Protein AF-A0A7W8T1N0-F1 (afdb_monomer_lite)

Sequence (114 aa):
MVNVCWPCPAYPDRYPWEKFPSYAVFRHPGSEKWFCLPVRVSRSKLGPSGEEEVEIIDVKARAERVGALRKRPGFLPAYHMNKEHWVTAVLDGSVHEDEIFEVIDDSFALTKQA

Foldseek 3Di:
DPPPPPPDPPCPCQQVDPVARQWGFDADPPVRDTAKIWHWDQCVLQDPDGRDIWIKMKGFDALVCLVVQCVQFQKGQGDVDDSSTIIMGTPPPSDDPVVVVVRSVRRCVVRVPD

Structure (mmCIF, N/CA/C/O backbone):
data_AF-A0A7W8T1N0-F1
#
_entry.id   AF-A0A7W8T1N0-F1
#
loop_
_atom_site.group_PDB
_atom_site.id
_atom_site.type_symbol
_atom_site.label_atom_id
_atom_site.label_alt_id
_atom_site.label_comp_id
_atom_site.label_asym_id
_atom_site.label_entity_id
_atom_site.label_seq_id
_atom_site.pdbx_PDB_ins_code
_atom_site.Cartn_x
_atom_site.Cartn_y
_atom_site.Cartn_z
_atom_site.occupancy
_atom_site.B_iso_or_equiv
_atom_site.auth_seq_id
_atom_site.auth_comp_id
_atom_site.auth_asym_id
_atom_site.auth_atom_id
_atom_site.pdbx_PDB_model_num
ATOM 1 N N . MET A 1 1 ? -18.348 -7.229 -1.229 1.00 32.59 1 MET A N 1
ATOM 2 C CA . MET A 1 1 ? -18.022 -6.578 -2.510 1.00 32.59 1 MET A CA 1
ATOM 3 C C . MET A 1 1 ? -18.067 -5.078 -2.261 1.00 32.59 1 MET A C 1
ATOM 5 O O . MET A 1 1 ? -19.146 -4.494 -2.289 1.00 32.59 1 MET A O 1
ATOM 9 N N . VAL A 1 2 ? -16.952 -4.471 -1.848 1.00 38.06 2 VAL A N 1
ATOM 10 C CA . VAL A 1 2 ? -16.899 -3.007 -1.796 1.00 38.06 2 VAL A CA 1
ATOM 11 C C . VAL A 1 2 ? -16.729 -2.522 -3.225 1.00 38.06 2 VAL A C 1
ATOM 13 O O . VAL A 1 2 ? -15.732 -2.773 -3.887 1.00 38.06 2 VAL A O 1
ATOM 16 N N . ASN A 1 3 ? -17.779 -1.888 -3.727 1.00 33.78 3 ASN A N 1
ATOM 17 C CA . ASN A 1 3 ? -17.757 -1.208 -5.004 1.00 33.78 3 ASN A CA 1
ATOM 18 C C . ASN A 1 3 ? -17.016 0.117 -4.773 1.00 33.78 3 ASN A C 1
ATOM 20 O O . ASN A 1 3 ? -17.628 1.133 -4.437 1.00 33.78 3 ASN A O 1
ATOM 24 N N . VAL A 1 4 ? -15.683 0.081 -4.818 1.00 47.75 4 VAL A N 1
ATOM 25 C CA . VAL A 1 4 ? -14.844 1.281 -4.753 1.00 47.75 4 VAL A CA 1
ATOM 26 C C . VAL A 1 4 ? -15.002 2.036 -6.068 1.00 47.75 4 VAL A C 1
ATOM 28 O O . VAL A 1 4 ? -14.264 1.843 -7.026 1.00 47.75 4 VAL A O 1
ATOM 31 N N . CYS A 1 5 ? -16.030 2.881 -6.127 1.00 39.81 5 CYS A N 1
ATOM 32 C CA . CYS A 1 5 ? -16.260 3.783 -7.244 1.00 39.81 5 CYS A CA 1
ATOM 33 C C . CYS A 1 5 ? -15.107 4.802 -7.300 1.00 39.81 5 CYS A C 1
ATOM 35 O O . CYS A 1 5 ? -15.069 5.786 -6.558 1.00 39.81 5 CYS A O 1
ATOM 37 N N . TRP A 1 6 ? -14.124 4.499 -8.142 1.00 44.81 6 TRP A N 1
ATOM 38 C CA . TRP A 1 6 ? -12.967 5.319 -8.471 1.00 44.81 6 TRP A CA 1
ATOM 39 C C . TRP A 1 6 ? -13.307 6.080 -9.769 1.00 44.81 6 TRP A C 1
ATOM 41 O O . TRP A 1 6 ? -13.274 5.434 -10.815 1.00 44.81 6 TRP A O 1
ATOM 51 N N . PRO A 1 7 ? -13.726 7.373 -9.770 1.00 50.66 7 PRO A N 1
ATOM 52 C CA . PRO A 1 7 ? -13.372 8.480 -8.872 1.00 50.66 7 PRO A CA 1
ATOM 53 C C . PRO A 1 7 ? -14.582 9.138 -8.159 1.00 50.66 7 PRO A C 1
ATOM 55 O O . PRO A 1 7 ? -15.558 9.534 -8.794 1.00 50.66 7 PRO A O 1
ATOM 58 N N . CYS A 1 8 ? -14.494 9.358 -6.842 1.00 42.62 8 CYS A N 1
ATOM 59 C CA . CYS A 1 8 ? -15.473 10.160 -6.097 1.00 42.62 8 CYS A CA 1
ATOM 60 C C . CYS A 1 8 ? -14.924 11.585 -5.848 1.00 42.62 8 CYS A C 1
ATOM 62 O O . CYS A 1 8 ? -13.898 11.715 -5.177 1.00 42.62 8 CYS A O 1
ATOM 64 N N . PRO A 1 9 ? -15.592 12.659 -6.320 1.00 47.12 9 PRO A N 1
ATOM 65 C CA . PRO A 1 9 ? -15.183 14.061 -6.122 1.00 47.12 9 PRO A CA 1
ATOM 66 C C . PRO A 1 9 ? -15.089 14.532 -4.656 1.00 47.12 9 PRO A C 1
ATOM 68 O O . PRO A 1 9 ? -14.666 15.653 -4.399 1.00 47.12 9 PRO A O 1
ATOM 71 N N . ALA A 1 10 ? -15.486 13.700 -3.689 1.00 48.12 10 ALA A N 1
ATOM 72 C CA . ALA A 1 10 ? -15.596 14.044 -2.271 1.00 48.12 10 ALA A CA 1
ATOM 73 C C . ALA A 1 10 ? -14.303 13.848 -1.446 1.00 48.12 10 ALA A C 1
ATOM 75 O O . ALA A 1 10 ? -14.367 13.861 -0.219 1.00 48.12 10 ALA A O 1
ATOM 76 N N . TYR A 1 11 ? -13.138 13.668 -2.080 1.00 58.53 11 TYR A N 1
ATOM 77 C CA . TYR A 1 11 ? -11.840 13.547 -1.392 1.00 58.53 11 TYR A CA 1
ATOM 78 C C . TYR A 1 11 ? -10.923 14.753 -1.685 1.00 58.53 11 TYR A C 1
ATOM 80 O O . TYR A 1 11 ? -9.933 14.603 -2.406 1.00 58.53 11 TYR A O 1
ATOM 88 N N . PRO A 1 12 ? -11.236 15.954 -1.156 1.00 52.84 12 PRO A N 1
ATOM 89 C CA . PRO A 1 12 ? -10.520 17.194 -1.475 1.00 52.84 12 PRO A CA 1
ATOM 90 C C . PRO A 1 12 ? -9.032 17.170 -1.080 1.00 52.84 12 PRO A C 1
ATOM 92 O O . PRO A 1 12 ? -8.215 17.763 -1.774 1.00 52.84 12 PRO A O 1
ATOM 95 N N . ASP A 1 13 ? -8.653 16.392 -0.061 1.00 65.00 13 ASP A N 1
ATOM 96 C CA . ASP A 1 13 ? -7.282 16.366 0.472 1.00 65.00 13 ASP A CA 1
ATOM 97 C C . ASP A 1 13 ? -6.513 15.086 0.111 1.00 65.00 13 ASP A C 1
ATOM 99 O O . ASP A 1 13 ? -5.752 14.536 0.918 1.00 65.00 13 ASP A O 1
ATOM 103 N N . ARG A 1 14 ? -6.757 14.549 -1.088 1.00 75.75 14 ARG A N 1
ATOM 104 C CA . ARG A 1 14 ? -6.117 13.312 -1.553 1.00 75.75 14 ARG A CA 1
ATOM 105 C C . ARG A 1 14 ? -4.619 13.475 -1.819 1.00 75.75 14 ARG A C 1
ATOM 107 O O . ARG A 1 14 ? -3.903 12.487 -1.718 1.00 75.75 14 ARG A O 1
ATOM 114 N N . TYR A 1 15 ? -4.152 14.686 -2.110 1.00 83.31 15 TYR A N 1
ATOM 115 C CA . TYR A 1 15 ? -2.761 14.992 -2.459 1.00 83.31 15 TYR A CA 1
ATOM 116 C C . TYR A 1 15 ? -2.153 15.953 -1.430 1.00 83.31 15 TYR A C 1
ATOM 118 O O . TYR A 1 15 ? -2.068 17.153 -1.685 1.00 83.31 15 TYR A O 1
ATOM 126 N N . PRO A 1 16 ? -1.757 15.463 -0.242 1.00 82.12 16 PRO A N 1
ATOM 127 C CA . PRO A 1 16 ? -1.315 16.339 0.842 1.00 82.12 16 PRO A CA 1
ATOM 128 C C . PRO A 1 16 ? 0.089 16.926 0.627 1.00 82.12 16 PRO A C 1
ATOM 130 O O . PRO A 1 16 ? 0.522 17.773 1.405 1.00 82.12 16 PRO A O 1
ATOM 133 N N . TRP A 1 17 ? 0.824 16.479 -0.397 1.00 84.75 17 TRP A N 1
ATOM 134 C CA . TRP A 1 17 ? 2.208 16.884 -0.634 1.00 84.75 17 TRP A CA 1
ATOM 135 C C . TRP A 1 17 ? 2.366 17.663 -1.942 1.00 84.75 17 TRP A C 1
ATOM 137 O O . TRP A 1 17 ? 2.451 17.075 -3.016 1.00 84.75 17 TRP A O 1
ATOM 147 N N . GLU A 1 18 ? 2.531 18.985 -1.848 1.00 83.56 18 GLU A N 1
ATOM 148 C CA . GLU A 1 18 ? 2.741 19.860 -3.017 1.00 83.56 18 GLU A CA 1
ATOM 149 C C . GLU A 1 18 ? 3.964 19.461 -3.859 1.00 83.56 18 GLU A C 1
ATOM 151 O O . GLU A 1 18 ? 3.934 19.500 -5.086 1.00 83.56 18 GLU A O 1
ATOM 156 N N . LYS A 1 19 ? 5.049 19.035 -3.196 1.00 85.06 19 LYS A N 1
ATOM 157 C CA . LYS A 1 19 ? 6.298 18.620 -3.858 1.00 85.06 19 LYS A CA 1
ATOM 158 C C . LYS A 1 19 ? 6.205 17.249 -4.531 1.00 85.06 19 LYS A C 1
ATOM 160 O O . LYS A 1 19 ? 7.074 16.913 -5.331 1.00 85.06 19 LYS A O 1
ATOM 165 N N . PHE A 1 20 ? 5.187 16.458 -4.194 1.00 82.12 20 PHE A N 1
ATOM 166 C CA . PHE A 1 20 ? 5.012 15.091 -4.673 1.00 82.12 20 PHE A CA 1
ATOM 167 C C . PHE A 1 20 ? 3.583 14.900 -5.197 1.00 82.12 20 PHE A C 1
ATOM 169 O O . PHE A 1 20 ? 2.785 14.196 -4.581 1.00 82.12 20 PHE A O 1
ATOM 176 N N . PRO A 1 21 ? 3.242 15.504 -6.348 1.00 82.88 21 PRO A N 1
ATOM 177 C CA . PRO A 1 21 ? 1.869 15.528 -6.858 1.00 82.88 21 PRO A CA 1
ATOM 178 C C . PRO A 1 21 ? 1.340 14.146 -7.272 1.00 82.88 21 PRO A C 1
ATOM 180 O O . PRO A 1 21 ? 0.137 13.973 -7.439 1.00 82.88 21 PRO A O 1
ATOM 183 N N . SER A 1 22 ? 2.216 13.150 -7.441 1.00 82.31 22 SER A N 1
ATOM 184 C CA . SER A 1 22 ? 1.825 11.758 -7.692 1.00 82.31 22 SER A CA 1
ATOM 185 C C . SER A 1 22 ? 1.458 10.988 -6.421 1.00 82.31 22 SER A C 1
ATOM 187 O O . SER A 1 22 ? 0.887 9.905 -6.521 1.00 82.31 22 SER A O 1
ATOM 189 N N . TYR A 1 23 ? 1.790 11.513 -5.239 1.00 88.06 23 TYR A N 1
ATOM 190 C CA . TYR A 1 23 ? 1.556 10.834 -3.974 1.00 88.06 23 TYR A CA 1
ATOM 191 C C . TYR A 1 23 ? 0.143 11.160 -3.518 1.00 88.06 23 TYR A C 1
ATOM 193 O O . TYR A 1 23 ? -0.190 12.319 -3.260 1.00 88.06 23 TYR A O 1
ATOM 201 N N . ALA A 1 24 ? -0.678 10.126 -3.397 1.00 89.31 24 ALA A N 1
ATOM 202 C CA . ALA A 1 24 ? -2.032 10.259 -2.905 1.00 89.31 24 ALA A CA 1
ATOM 203 C C . ALA A 1 24 ? -2.244 9.445 -1.628 1.00 89.31 24 ALA A C 1
ATOM 205 O O . ALA A 1 24 ? -1.538 8.479 -1.350 1.00 89.31 24 ALA A O 1
ATOM 206 N N . VAL A 1 25 ? -3.241 9.849 -0.846 1.00 91.12 25 VAL A N 1
ATOM 207 C CA . VAL A 1 25 ? -3.640 9.170 0.385 1.00 91.12 25 VAL A CA 1
ATOM 208 C C . VAL A 1 25 ? -5.128 8.876 0.362 1.00 91.12 25 VAL A C 1
ATOM 210 O O . VAL A 1 25 ? -5.960 9.751 0.116 1.00 91.12 25 VAL A O 1
ATOM 213 N N . PHE A 1 26 ? -5.457 7.641 0.713 1.00 90.19 26 PHE A N 1
ATOM 214 C CA . PHE A 1 26 ? -6.795 7.204 1.057 1.00 90.19 26 PHE A CA 1
ATOM 215 C C . PHE A 1 26 ? -6.954 7.077 2.557 1.00 90.19 26 PHE A C 1
ATOM 217 O O . PHE A 1 26 ? -6.142 6.441 3.232 1.00 90.19 26 PHE A O 1
ATOM 224 N N . ARG A 1 27 ? -8.023 7.683 3.068 1.00 90.31 27 ARG A N 1
ATOM 225 C CA . ARG A 1 27 ? -8.334 7.730 4.493 1.00 90.31 27 ARG A CA 1
ATOM 226 C C . ARG A 1 27 ? -9.828 7.685 4.764 1.00 90.31 27 ARG A C 1
ATOM 228 O O . ARG A 1 27 ? -10.628 8.038 3.899 1.00 90.31 27 ARG A O 1
ATOM 235 N N . HIS A 1 28 ? -10.207 7.240 5.955 1.00 87.94 28 HIS A N 1
ATOM 236 C CA . HIS A 1 28 ? -11.612 7.205 6.365 1.00 87.94 28 HIS A CA 1
ATOM 237 C C . HIS A 1 28 ? -12.163 8.622 6.560 1.00 87.94 28 HIS A C 1
ATOM 239 O O . HIS A 1 28 ? -11.520 9.425 7.245 1.00 87.94 28 HIS A O 1
ATOM 245 N N . PRO A 1 29 ? -13.357 8.938 6.028 1.00 80.25 29 PRO A N 1
ATOM 246 C CA . PRO A 1 29 ? -14.060 10.159 6.394 1.00 80.25 29 PRO A CA 1
ATOM 247 C C . PRO A 1 29 ? -14.355 10.139 7.901 1.00 80.25 29 PRO A C 1
ATOM 249 O O . PRO A 1 29 ? -14.868 9.150 8.424 1.00 80.25 29 PRO A O 1
ATOM 252 N N . GLY A 1 30 ? -14.004 11.208 8.614 1.00 81.75 30 GLY A N 1
ATOM 253 C CA . GLY A 1 30 ? -14.234 11.342 10.056 1.00 81.75 30 GLY A CA 1
ATOM 254 C C . GLY A 1 30 ? -13.013 11.032 10.924 1.00 81.75 30 GLY A C 1
ATOM 255 O O . GLY A 1 30 ? -12.605 11.899 11.686 1.00 81.75 30 GLY A O 1
ATOM 256 N N . SER A 1 31 ? -12.411 9.838 10.820 1.00 86.31 31 SER A N 1
ATOM 257 C CA . SER A 1 31 ? -11.213 9.502 11.623 1.00 86.31 31 SER A CA 1
ATOM 258 C C . SER A 1 31 ? -9.900 9.958 10.987 1.00 86.31 31 SER A C 1
ATOM 260 O O . SER A 1 31 ? -8.864 9.947 11.647 1.00 86.31 31 SER A O 1
ATOM 262 N N . GLU A 1 32 ? -9.931 10.285 9.693 1.00 86.31 32 GLU A N 1
ATOM 263 C CA . GLU A 1 32 ? -8.778 10.664 8.871 1.00 86.31 32 GLU A CA 1
ATOM 264 C C . GLU A 1 32 ? -7.655 9.619 8.816 1.00 86.31 32 GLU A C 1
ATOM 266 O O . GLU A 1 32 ? -6.583 9.886 8.271 1.00 86.31 32 GLU A O 1
ATOM 271 N N . LYS A 1 33 ? -7.894 8.401 9.318 1.00 90.75 33 LYS A N 1
ATOM 272 C CA . LYS A 1 33 ? -6.902 7.324 9.339 1.00 90.75 33 LYS A CA 1
ATOM 273 C C . LYS A 1 33 ? -6.626 6.816 7.938 1.00 90.75 33 LYS A C 1
ATOM 275 O O . LYS A 1 33 ? -7.551 6.450 7.214 1.00 90.75 33 LYS A O 1
ATOM 280 N N . TRP A 1 34 ? -5.344 6.771 7.588 1.00 94.06 34 TRP A N 1
ATOM 281 C CA . TRP A 1 34 ? -4.870 6.330 6.282 1.00 94.06 34 TRP A CA 1
ATOM 282 C C . TRP A 1 34 ? -4.965 4.814 6.161 1.00 94.06 34 TRP A C 1
ATOM 284 O O . TRP A 1 34 ? -4.626 4.098 7.104 1.00 94.06 3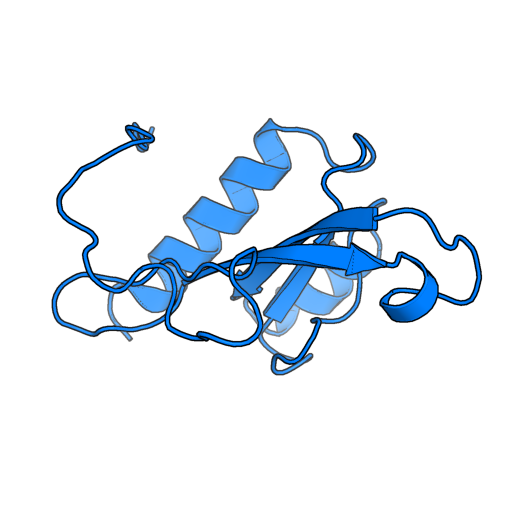4 TRP A O 1
ATOM 294 N N . PHE A 1 35 ? -5.383 4.340 4.992 1.00 94.62 35 PHE A N 1
ATOM 295 C CA . PHE A 1 35 ? -5.491 2.915 4.691 1.00 94.62 35 PHE A CA 1
ATOM 296 C C . PHE A 1 35 ? -4.860 2.518 3.354 1.00 94.62 35 PHE A C 1
ATOM 298 O O . PHE A 1 35 ? -4.578 1.344 3.147 1.00 94.62 35 PHE A O 1
ATOM 305 N N . CYS A 1 36 ? -4.604 3.450 2.441 1.00 95.25 36 CYS A N 1
ATOM 306 C CA . CYS A 1 36 ? -3.884 3.135 1.211 1.00 95.25 36 CYS A CA 1
ATOM 307 C C . CYS A 1 36 ? -3.158 4.377 0.694 1.00 95.25 36 CYS A C 1
ATOM 309 O O . CYS A 1 36 ? -3.727 5.469 0.682 1.00 95.25 36 CYS A O 1
ATOM 311 N N . LEU A 1 37 ? -1.897 4.217 0.305 1.00 95.00 37 LEU A N 1
ATOM 312 C CA . LEU A 1 37 ? -1.062 5.281 -0.236 1.00 95.00 37 LEU A CA 1
ATOM 313 C C . LEU A 1 37 ? -0.561 4.882 -1.623 1.00 95.00 37 LEU A C 1
ATOM 315 O O . LEU A 1 37 ? 0.479 4.233 -1.714 1.00 95.00 37 LEU A O 1
ATOM 319 N N . PRO A 1 38 ? -1.273 5.238 -2.702 1.00 93.12 38 PRO A N 1
ATOM 320 C CA . PRO A 1 38 ? -0.734 5.143 -4.049 1.00 93.12 38 PRO A CA 1
ATOM 321 C C . PRO A 1 38 ? 0.383 6.167 -4.259 1.00 93.12 38 PRO A C 1
ATOM 323 O O . PRO A 1 38 ? 0.223 7.364 -3.996 1.00 93.12 38 PRO A O 1
ATOM 326 N N . VAL A 1 39 ? 1.515 5.687 -4.757 1.00 92.19 39 VAL A N 1
ATOM 327 C CA . VAL A 1 39 ? 2.721 6.482 -4.963 1.00 92.19 39 VAL A CA 1
ATOM 328 C C . VAL A 1 39 ? 3.385 6.051 -6.266 1.00 92.19 39 VAL A C 1
ATOM 330 O O . VAL A 1 39 ? 3.477 4.861 -6.550 1.00 92.19 39 VAL A O 1
ATOM 333 N N . ARG A 1 40 ? 3.889 7.011 -7.047 1.00 92.31 40 ARG A N 1
ATOM 334 C CA . ARG A 1 40 ? 4.800 6.732 -8.164 1.00 92.31 40 ARG A CA 1
ATOM 335 C C . ARG A 1 40 ? 6.232 7.071 -7.757 1.00 92.31 40 ARG A C 1
ATOM 337 O O . ARG A 1 40 ? 6.475 8.194 -7.305 1.00 92.31 40 ARG A O 1
ATOM 344 N N . VAL A 1 41 ? 7.137 6.100 -7.869 1.00 92.56 41 VAL A N 1
ATOM 345 C CA . VAL A 1 41 ? 8.544 6.222 -7.462 1.00 92.56 41 VAL A CA 1
ATOM 346 C C . VAL A 1 41 ? 9.488 5.532 -8.441 1.00 92.56 41 VAL A C 1
ATOM 348 O O . VAL A 1 41 ? 9.160 4.481 -8.981 1.00 92.56 41 VAL A O 1
ATOM 351 N N . SER A 1 42 ? 10.711 6.047 -8.580 1.00 92.88 42 SER A N 1
ATOM 352 C CA . SER A 1 42 ? 11.801 5.298 -9.220 1.00 92.88 42 SER A CA 1
ATOM 353 C C . SER A 1 42 ? 12.064 3.969 -8.505 1.00 92.88 42 SER A C 1
ATOM 355 O O . SER A 1 42 ? 12.208 3.928 -7.277 1.00 92.88 42 SER A O 1
ATOM 357 N N . ARG A 1 43 ? 12.191 2.886 -9.279 1.00 91.25 43 ARG A N 1
ATOM 358 C CA . ARG A 1 43 ? 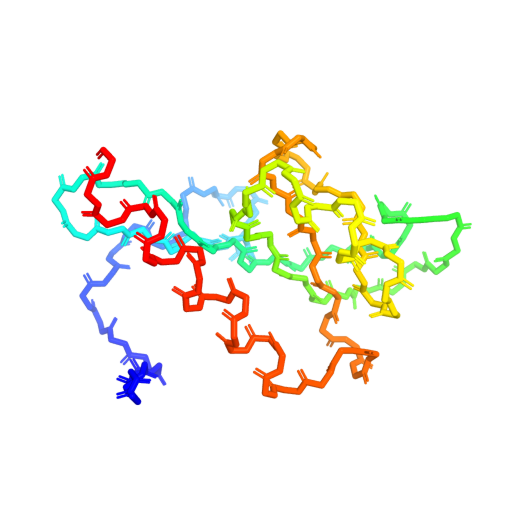12.436 1.521 -8.787 1.00 91.25 43 ARG A CA 1
ATOM 359 C C . ARG A 1 43 ? 13.710 1.393 -7.952 1.00 91.25 43 ARG A C 1
ATOM 361 O O . ARG A 1 43 ? 13.738 0.610 -7.002 1.00 91.25 43 ARG A O 1
ATOM 368 N N . SER A 1 44 ? 14.701 2.243 -8.211 1.00 92.50 44 SER A N 1
ATOM 369 C CA . SER A 1 44 ? 15.930 2.380 -7.415 1.00 92.50 44 SER A CA 1
ATOM 370 C C . SER A 1 44 ? 15.678 2.673 -5.926 1.00 92.50 44 SER A C 1
ATOM 372 O O . SER A 1 44 ? 16.508 2.362 -5.074 1.00 92.50 44 SER A O 1
ATOM 374 N N . LYS A 1 45 ? 14.517 3.250 -5.580 1.00 90.81 45 LYS A N 1
ATOM 375 C CA . LYS A 1 45 ? 14.103 3.508 -4.189 1.00 90.81 45 LYS A CA 1
ATOM 376 C C . LYS A 1 45 ? 13.501 2.282 -3.498 1.00 90.81 45 LYS A C 1
ATOM 378 O O . LYS A 1 45 ? 13.347 2.291 -2.278 1.00 90.81 45 LYS A O 1
ATOM 383 N N . LEU A 1 46 ? 13.131 1.261 -4.267 1.00 89.56 46 LEU A N 1
ATOM 384 C CA . LEU A 1 46 ? 12.487 0.032 -3.799 1.00 89.56 46 LEU A CA 1
ATOM 385 C C . LEU A 1 46 ? 13.458 -1.153 -3.752 1.00 89.56 46 LEU A C 1
ATOM 387 O O . LEU A 1 46 ? 13.228 -2.113 -3.017 1.00 89.56 46 LEU A O 1
ATOM 391 N N . GLY A 1 47 ? 14.551 -1.083 -4.512 1.00 84.12 47 GLY A N 1
ATOM 392 C CA . GLY A 1 47 ? 15.568 -2.122 -4.587 1.00 84.12 47 GLY A CA 1
ATOM 393 C C . GLY A 1 47 ? 16.791 -1.687 -5.401 1.00 84.12 47 GLY A C 1
ATOM 394 O O . GLY A 1 47 ? 16.836 -0.573 -5.913 1.00 84.12 47 GLY A O 1
ATOM 395 N N . PRO A 1 48 ? 17.799 -2.562 -5.536 1.00 75.94 48 PRO A N 1
ATOM 396 C CA . PRO A 1 48 ? 19.105 -2.210 -6.099 1.00 75.94 48 PRO A CA 1
ATOM 397 C C . PRO A 1 48 ? 19.131 -2.088 -7.634 1.00 75.94 48 PRO A C 1
ATOM 399 O O . PRO A 1 48 ? 20.209 -1.980 -8.212 1.00 75.94 48 PRO A O 1
ATOM 402 N N . SER A 1 49 ? 17.995 -2.191 -8.328 1.00 79.69 49 SER A N 1
ATOM 403 C CA . SER A 1 49 ? 17.965 -2.282 -9.792 1.00 79.69 49 SER A CA 1
ATOM 404 C C . SER A 1 49 ? 16.737 -1.605 -10.384 1.00 79.69 49 SER A C 1
ATOM 406 O O . SER A 1 49 ? 15.641 -1.717 -9.836 1.00 79.69 49 SER A O 1
ATOM 408 N N . GLY A 1 50 ? 16.942 -0.960 -11.532 1.00 80.44 50 GLY A N 1
ATOM 409 C CA . GLY A 1 50 ? 15.923 -0.206 -12.253 1.00 80.44 50 GLY A CA 1
ATOM 410 C C . GLY A 1 50 ? 15.951 1.282 -11.914 1.00 80.44 50 GLY A C 1
ATOM 411 O O . GLY A 1 50 ? 16.136 1.676 -10.763 1.00 80.44 50 GLY A O 1
ATOM 412 N N . GLU A 1 51 ? 15.772 2.110 -12.934 1.00 86.69 51 GLU A N 1
ATOM 413 C CA . GLU A 1 51 ? 15.601 3.563 -12.803 1.00 86.69 51 GLU A CA 1
ATOM 414 C C . GLU A 1 51 ? 14.190 3.996 -13.207 1.00 86.69 51 GLU A C 1
ATOM 416 O O . GLU A 1 51 ? 13.796 5.130 -12.938 1.00 86.69 51 GLU A O 1
ATOM 421 N N . GLU A 1 52 ? 13.417 3.085 -13.802 1.00 90.75 52 GLU A N 1
ATOM 422 C CA . GLU A 1 52 ? 12.061 3.336 -14.248 1.00 90.75 52 GLU A CA 1
ATOM 423 C C . GLU A 1 52 ? 11.143 3.726 -13.089 1.00 90.75 52 GLU A C 1
ATOM 425 O O . GLU A 1 52 ? 11.293 3.274 -11.950 1.00 90.75 52 GLU A O 1
ATOM 430 N N . GLU A 1 53 ? 10.169 4.576 -13.396 1.00 92.06 53 GLU A N 1
ATOM 431 C CA . GLU A 1 53 ? 9.104 4.912 -12.463 1.00 92.06 53 GLU A CA 1
ATOM 432 C C . GLU A 1 53 ? 8.099 3.763 -12.400 1.00 92.06 53 GLU A C 1
ATOM 434 O O . GLU A 1 53 ? 7.609 3.290 -13.427 1.00 92.06 53 GLU A O 1
ATOM 439 N N . VAL A 1 54 ? 7.767 3.346 -11.184 1.00 93.81 54 VAL A N 1
ATOM 440 C CA . VAL A 1 54 ? 6.786 2.302 -10.907 1.00 93.81 54 VAL A CA 1
ATOM 441 C C . VAL A 1 54 ? 5.734 2.821 -9.938 1.00 93.81 54 VAL A C 1
ATOM 443 O O . VAL A 1 54 ? 6.007 3.653 -9.068 1.00 93.81 54 VAL A O 1
ATOM 446 N N . GLU A 1 55 ? 4.506 2.347 -10.111 1.00 94.56 55 GLU A N 1
ATOM 447 C CA . GLU A 1 55 ? 3.419 2.619 -9.182 1.00 94.56 55 GLU A CA 1
ATOM 448 C C . GLU A 1 55 ? 3.406 1.571 -8.077 1.00 94.56 55 GLU A C 1
ATOM 450 O O . GLU A 1 55 ? 3.551 0.371 -8.311 1.00 94.56 55 GLU A O 1
ATOM 455 N N . ILE A 1 56 ? 3.234 2.044 -6.853 1.00 95.88 56 ILE A N 1
ATOM 456 C CA . ILE A 1 56 ? 3.109 1.216 -5.667 1.00 95.88 56 ILE A CA 1
ATOM 457 C C . ILE A 1 56 ? 1.897 1.658 -4.862 1.00 95.88 56 ILE A C 1
ATOM 459 O O . ILE A 1 56 ? 1.456 2.806 -4.963 1.00 95.88 56 ILE A O 1
ATOM 463 N N . ILE A 1 57 ? 1.420 0.771 -3.997 1.00 97.12 57 ILE A N 1
ATOM 464 C CA . ILE A 1 57 ? 0.562 1.139 -2.874 1.00 97.12 57 ILE A CA 1
ATOM 465 C C . ILE A 1 57 ? 1.235 0.743 -1.568 1.00 97.12 57 ILE A C 1
ATOM 467 O O . ILE A 1 57 ? 1.769 -0.359 -1.461 1.00 97.12 57 ILE A O 1
ATOM 471 N N . ASP A 1 58 ? 1.190 1.618 -0.568 1.00 97.50 58 ASP A N 1
ATOM 472 C CA . ASP A 1 58 ? 1.448 1.226 0.816 1.00 97.50 58 ASP A CA 1
ATOM 473 C C . ASP A 1 58 ? 0.114 1.014 1.537 1.00 97.50 58 ASP A C 1
ATOM 475 O O . ASP A 1 58 ? -0.751 1.897 1.537 1.00 97.50 58 ASP A O 1
ATOM 479 N N . VAL A 1 59 ? -0.073 -0.166 2.124 1.00 97.75 59 VAL A N 1
ATOM 480 C CA . VAL A 1 59 ? -1.316 -0.561 2.800 1.00 97.75 59 VAL A CA 1
ATOM 481 C C . VAL A 1 59 ? -1.022 -1.074 4.199 1.00 97.75 59 VAL A C 1
ATOM 483 O O . VAL A 1 59 ? 0.013 -1.690 4.460 1.00 97.75 59 VAL A O 1
ATOM 486 N N . LYS A 1 60 ? -1.944 -0.816 5.126 1.00 97.62 60 LYS A N 1
ATOM 487 C CA . LYS A 1 60 ? -1.816 -1.266 6.503 1.00 97.62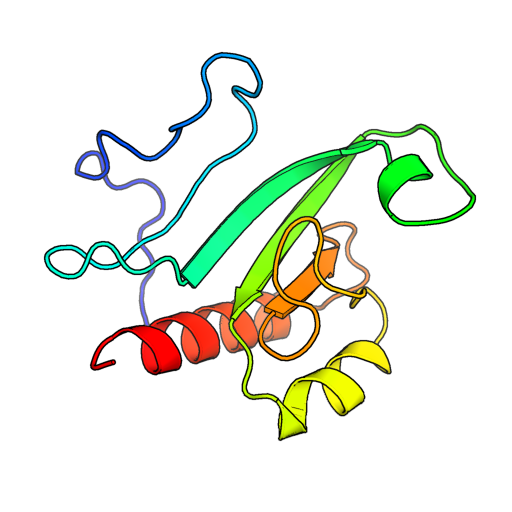 60 LYS A CA 1
ATOM 488 C C . LYS A 1 60 ? -2.103 -2.763 6.580 1.00 97.62 60 LYS A C 1
ATOM 490 O O . LYS A 1 60 ? -3.098 -3.248 6.054 1.00 97.62 60 LYS A O 1
ATOM 495 N N . ALA A 1 61 ? -1.262 -3.488 7.296 1.00 97.25 61 ALA A N 1
ATOM 496 C CA . ALA A 1 61 ? -1.405 -4.912 7.537 1.00 97.25 61 ALA A CA 1
ATOM 497 C C . ALA A 1 61 ? -1.242 -5.215 9.029 1.00 97.25 61 ALA A C 1
ATOM 499 O O . ALA A 1 61 ? -0.586 -4.485 9.778 1.00 97.25 61 ALA A O 1
ATOM 500 N N . ARG A 1 62 ? -1.836 -6.322 9.478 1.00 95.56 62 ARG A N 1
ATOM 501 C CA . ARG A 1 62 ? -1.558 -6.840 10.820 1.00 95.56 62 ARG A CA 1
ATOM 502 C C . ARG A 1 62 ? -0.112 -7.333 10.883 1.00 95.56 62 ARG A C 1
ATOM 504 O O . ARG A 1 62 ? 0.365 -7.924 9.912 1.00 95.56 62 ARG A O 1
ATOM 511 N N . ALA A 1 63 ? 0.568 -7.113 12.006 1.00 95.12 63 ALA A N 1
ATOM 512 C CA . ALA A 1 63 ? 1.998 -7.405 12.133 1.00 95.12 63 ALA A CA 1
ATOM 513 C C . ALA A 1 63 ? 2.326 -8.877 11.835 1.00 95.12 63 ALA A C 1
ATOM 515 O O . ALA A 1 63 ? 3.298 -9.185 11.147 1.00 95.12 63 ALA A O 1
ATOM 516 N N . GLU A 1 64 ? 1.445 -9.784 12.250 1.00 95.56 64 GLU A N 1
ATOM 517 C CA . GLU A 1 64 ? 1.541 -11.217 11.993 1.00 95.56 64 GLU A CA 1
ATOM 518 C C . GLU A 1 64 ? 1.418 -11.595 10.503 1.00 95.56 64 GLU A C 1
ATOM 520 O O . GLU A 1 64 ? 1.935 -12.634 10.093 1.00 95.56 64 GLU A O 1
ATOM 525 N N . ARG A 1 65 ? 0.785 -10.757 9.666 1.00 95.19 65 ARG A N 1
ATOM 526 C CA . ARG A 1 65 ? 0.639 -11.001 8.217 1.00 95.19 65 ARG A CA 1
ATOM 527 C C . ARG A 1 65 ? 1.762 -10.394 7.385 1.00 95.19 65 ARG A C 1
ATOM 529 O O . ARG A 1 65 ? 2.055 -10.931 6.317 1.00 95.19 65 ARG A O 1
ATOM 536 N N . VAL A 1 66 ? 2.421 -9.332 7.857 1.00 96.81 66 VAL A N 1
ATOM 537 C CA . VAL A 1 66 ? 3.473 -8.625 7.098 1.00 96.81 66 VAL A CA 1
ATOM 538 C C . VAL A 1 66 ? 4.571 -9.581 6.626 1.00 96.81 66 VAL A C 1
ATOM 540 O O . VAL A 1 66 ? 4.977 -9.542 5.465 1.00 96.81 66 VAL A O 1
ATOM 543 N N . GLY A 1 67 ? 5.029 -10.482 7.499 1.00 96.00 67 GLY A N 1
ATOM 544 C CA . GLY A 1 67 ? 6.066 -11.454 7.150 1.00 96.00 67 GLY A CA 1
ATOM 545 C C . GLY A 1 67 ? 5.640 -12.458 6.074 1.00 96.00 67 GLY A C 1
ATOM 546 O O . GLY A 1 67 ? 6.476 -12.876 5.276 1.00 96.00 67 GLY A O 1
ATOM 547 N N . ALA A 1 68 ? 4.361 -12.843 6.034 1.00 96.31 68 ALA A N 1
ATOM 548 C CA . ALA A 1 68 ? 3.826 -13.749 5.019 1.00 96.31 68 ALA A CA 1
ATOM 549 C C . ALA A 1 68 ? 3.626 -13.034 3.676 1.00 96.31 68 ALA A C 1
ATOM 551 O O . ALA A 1 68 ? 4.038 -13.561 2.646 1.00 96.31 68 ALA A O 1
ATOM 552 N N . LEU A 1 69 ? 3.074 -11.815 3.696 1.00 96.88 69 LEU A N 1
ATOM 553 C CA . LEU A 1 69 ? 2.883 -10.989 2.500 1.00 96.88 69 LEU A CA 1
ATOM 554 C C . LEU A 1 69 ? 4.214 -10.734 1.791 1.00 96.88 69 LEU A C 1
ATOM 556 O O . LEU A 1 69 ? 4.331 -10.999 0.605 1.00 96.88 69 LEU A O 1
ATOM 560 N N . ARG A 1 70 ? 5.267 -10.372 2.532 1.00 96.38 70 ARG A N 1
ATOM 561 C CA . ARG A 1 70 ? 6.616 -10.124 1.984 1.00 96.38 70 ARG A CA 1
ATOM 562 C C . ARG A 1 70 ? 7.315 -11.344 1.367 1.00 96.38 70 ARG A C 1
ATOM 564 O O . ARG A 1 70 ? 8.392 -11.191 0.800 1.00 96.38 70 ARG A O 1
ATOM 571 N N . LYS A 1 71 ? 6.765 -12.553 1.513 1.00 96.19 71 LYS A N 1
ATOM 572 C 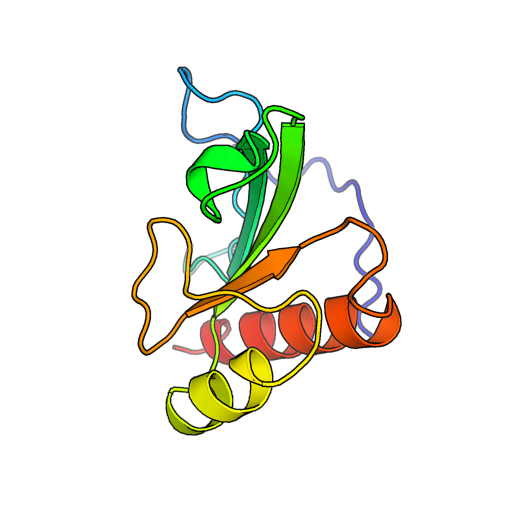CA . LYS A 1 71 ? 7.266 -13.756 0.821 1.00 96.19 71 LYS A CA 1
ATOM 573 C C . LYS A 1 71 ? 6.621 -13.946 -0.554 1.00 96.19 71 LYS A C 1
ATOM 575 O O . LYS A 1 71 ? 7.066 -14.811 -1.303 1.00 96.19 71 LYS A O 1
ATOM 580 N N . ARG A 1 72 ? 5.570 -13.186 -0.867 1.00 95.56 72 ARG A N 1
ATOM 581 C CA . ARG A 1 72 ? 4.858 -13.234 -2.145 1.00 95.56 72 ARG A CA 1
ATOM 582 C C . ARG A 1 72 ? 5.538 -12.293 -3.152 1.00 95.56 72 ARG A C 1
ATOM 584 O O . ARG A 1 72 ? 6.065 -11.256 -2.740 1.00 95.56 72 ARG A O 1
ATOM 591 N N . PRO A 1 73 ? 5.544 -12.630 -4.454 1.00 94.88 73 PRO A N 1
ATOM 592 C CA . PRO A 1 73 ? 6.038 -11.731 -5.495 1.00 94.88 73 PRO A CA 1
ATOM 593 C C . PRO A 1 73 ? 5.355 -10.360 -5.431 1.00 94.88 73 PRO A C 1
ATOM 595 O O . PRO A 1 73 ? 4.171 -10.277 -5.124 1.00 94.88 73 PRO A O 1
ATOM 598 N N . GLY A 1 74 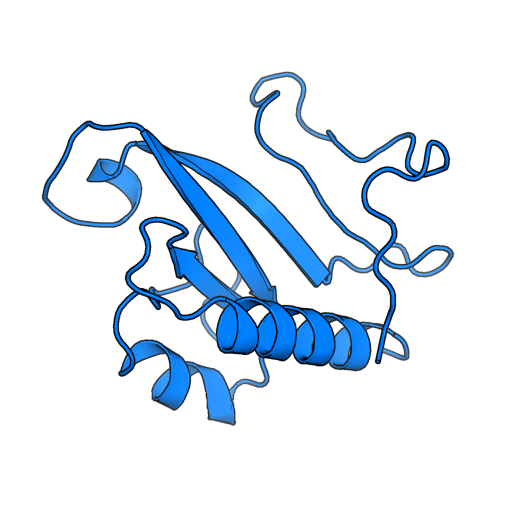? 6.112 -9.291 -5.682 1.00 95.31 74 GLY A N 1
ATOM 599 C CA . GLY A 1 74 ? 5.579 -7.925 -5.722 1.00 95.31 74 GLY A CA 1
ATOM 600 C C . GLY A 1 74 ? 5.334 -7.253 -4.367 1.00 95.31 74 GLY A C 1
ATOM 601 O O . GLY A 1 74 ? 5.077 -6.051 -4.342 1.00 95.31 74 GLY A O 1
ATOM 602 N N . PHE A 1 75 ? 5.477 -7.964 -3.242 1.00 97.50 75 PHE A N 1
ATOM 603 C CA . PHE A 1 75 ? 5.392 -7.366 -1.906 1.00 97.50 75 PHE A CA 1
ATOM 604 C C . PHE A 1 75 ? 6.762 -7.043 -1.325 1.00 97.50 75 PHE A C 1
ATOM 606 O O . PHE A 1 75 ? 7.643 -7.895 -1.205 1.00 97.50 75 PHE A O 1
ATOM 613 N N . LEU A 1 76 ? 6.913 -5.800 -0.885 1.00 96.62 76 LEU A N 1
ATOM 614 C CA . LEU A 1 76 ? 8.149 -5.228 -0.374 1.00 96.62 76 LEU A CA 1
ATOM 615 C C . LEU A 1 76 ? 7.963 -4.707 1.060 1.00 96.62 76 LEU A C 1
ATOM 617 O O . LEU A 1 76 ? 6.834 -4.510 1.522 1.00 96.62 76 LEU A O 1
ATOM 621 N N . PRO A 1 77 ? 9.061 -4.471 1.805 1.00 97.00 77 PRO A N 1
ATOM 622 C CA . PRO A 1 77 ? 8.986 -3.680 3.028 1.00 97.00 77 PRO A CA 1
ATOM 623 C C . PRO A 1 77 ? 8.312 -2.328 2.762 1.00 97.00 77 PRO A C 1
ATOM 625 O O . PRO A 1 77 ? 8.548 -1.730 1.717 1.00 97.00 77 PRO A O 1
ATOM 628 N N . ALA A 1 78 ? 7.534 -1.842 3.731 1.00 97.00 78 ALA A N 1
ATOM 629 C CA . ALA A 1 78 ? 6.831 -0.566 3.628 1.00 97.00 78 ALA A CA 1
ATOM 630 C C . ALA A 1 78 ? 7.738 0.598 3.189 1.00 97.00 78 ALA A C 1
ATOM 632 O O . ALA A 1 78 ? 8.838 0.794 3.736 1.00 97.00 78 ALA A O 1
ATOM 633 N N . TYR A 1 79 ? 7.241 1.390 2.241 1.00 95.06 79 TYR A N 1
ATO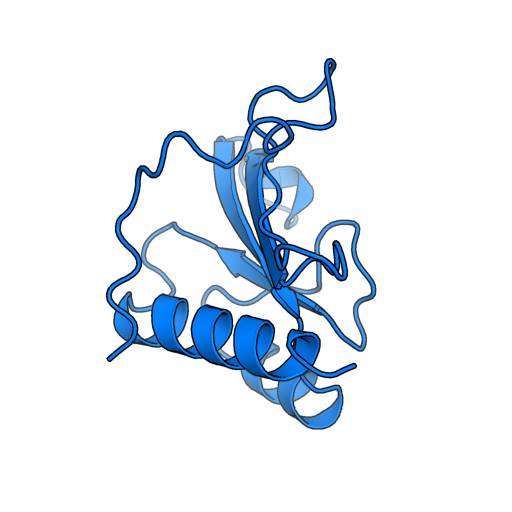M 634 C CA . TYR A 1 79 ? 7.893 2.567 1.688 1.00 95.06 79 TYR A CA 1
ATOM 635 C C . TYR A 1 79 ? 7.465 3.819 2.465 1.00 95.06 79 TYR A C 1
ATOM 637 O O . TYR A 1 79 ? 6.310 4.222 2.451 1.00 95.06 79 TYR A O 1
ATOM 645 N N . HIS A 1 80 ? 8.409 4.448 3.172 1.00 92.50 80 HIS A N 1
ATOM 646 C CA . HIS A 1 80 ? 8.186 5.564 4.114 1.00 92.50 80 HIS A CA 1
ATOM 647 C C . HIS A 1 80 ? 7.269 5.279 5.323 1.00 92.50 80 HIS A C 1
ATOM 649 O O . HIS A 1 80 ? 7.305 6.054 6.279 1.00 92.50 80 HIS A O 1
ATOM 655 N N . MET A 1 81 ? 6.521 4.173 5.351 1.00 95.31 81 MET A N 1
ATOM 656 C CA . MET A 1 81 ? 5.668 3.801 6.484 1.00 95.31 81 MET A CA 1
ATOM 657 C C . MET A 1 81 ? 6.346 2.818 7.456 1.00 95.31 81 MET A C 1
ATOM 659 O O . MET A 1 81 ? 7.468 2.337 7.250 1.00 95.31 81 MET A O 1
ATOM 663 N N . ASN A 1 82 ? 5.660 2.531 8.570 1.00 96.31 82 ASN A N 1
ATOM 664 C CA . ASN A 1 82 ? 6.132 1.593 9.589 1.00 96.31 82 ASN A CA 1
ATOM 665 C C . ASN A 1 82 ? 6.115 0.149 9.051 1.00 96.31 82 ASN A C 1
ATOM 667 O O . ASN A 1 82 ? 5.052 -0.425 8.836 1.00 96.31 82 ASN A O 1
ATOM 671 N N . LYS A 1 83 ? 7.299 -0.462 8.933 1.00 96.25 83 LYS A N 1
ATOM 672 C CA . LYS A 1 83 ? 7.524 -1.804 8.362 1.00 96.25 83 LYS A CA 1
ATOM 673 C C . LYS A 1 83 ? 6.941 -2.966 9.177 1.00 96.25 83 LYS A C 1
ATOM 675 O O . LYS A 1 83 ? 6.947 -4.085 8.678 1.00 96.25 83 LYS A O 1
ATOM 680 N N . GLU A 1 84 ? 6.476 -2.730 10.402 1.00 96.44 84 GLU A N 1
ATOM 681 C CA . GLU A 1 84 ? 5.774 -3.729 11.220 1.00 96.44 84 GLU A CA 1
ATOM 682 C C . GLU A 1 84 ? 4.269 -3.762 10.941 1.00 96.44 84 GLU A C 1
ATOM 684 O O . GLU A 1 84 ? 3.624 -4.775 11.183 1.00 96.44 84 GLU A O 1
ATOM 689 N N . HIS A 1 85 ? 3.697 -2.669 10.432 1.00 96.94 85 HIS A N 1
ATOM 690 C CA . HIS A 1 85 ? 2.246 -2.512 10.278 1.00 96.94 85 HIS A CA 1
ATOM 691 C C . HIS A 1 85 ? 1.813 -2.120 8.871 1.00 96.94 85 HIS A C 1
ATOM 693 O O . HIS A 1 85 ? 0.628 -1.909 8.635 1.00 96.94 85 HIS A O 1
ATOM 699 N N . TRP A 1 86 ? 2.759 -1.986 7.954 1.00 98.25 86 TRP A N 1
ATOM 700 C CA . TRP A 1 86 ? 2.523 -1.588 6.579 1.00 98.25 86 TRP A CA 1
ATOM 701 C C . TRP A 1 86 ? 3.318 -2.487 5.641 1.00 98.25 86 TRP A C 1
ATOM 703 O O . TRP A 1 86 ? 4.341 -3.068 6.024 1.00 98.25 86 TRP A O 1
ATOM 713 N N . VAL A 1 87 ? 2.831 -2.615 4.415 1.00 97.94 87 VAL A N 1
ATOM 714 C CA . VAL A 1 87 ? 3.486 -3.364 3.350 1.00 97.94 87 VAL A CA 1
ATOM 715 C C . VAL A 1 87 ? 3.267 -2.649 2.028 1.00 97.94 87 VAL A C 1
ATOM 717 O O . VAL A 1 87 ? 2.178 -2.148 1.746 1.00 97.94 87 VAL A O 1
ATOM 720 N N . THR A 1 88 ? 4.302 -2.651 1.198 1.00 98.12 88 THR A N 1
ATOM 721 C CA . THR A 1 88 ? 4.227 -2.087 -0.142 1.00 98.12 88 THR A CA 1
ATOM 722 C C . THR A 1 88 ? 3.920 -3.184 -1.149 1.00 98.12 88 THR A C 1
ATOM 724 O O . THR A 1 88 ? 4.617 -4.195 -1.166 1.00 98.12 88 THR A O 1
ATOM 727 N N . ALA A 1 89 ? 2.913 -2.977 -1.994 1.00 97.75 89 ALA A N 1
ATOM 728 C CA . ALA A 1 89 ? 2.652 -3.800 -3.172 1.00 97.75 89 ALA A CA 1
ATOM 729 C C . ALA A 1 89 ? 3.042 -3.024 -4.436 1.00 97.75 89 ALA A C 1
ATOM 731 O O . ALA A 1 89 ? 2.690 -1.850 -4.580 1.00 97.75 89 ALA A O 1
ATOM 732 N N . VAL A 1 90 ? 3.780 -3.673 -5.335 1.00 96.31 90 VAL A N 1
ATOM 733 C CA . VAL A 1 90 ? 4.210 -3.106 -6.618 1.00 96.31 90 VAL A CA 1
ATOM 734 C C . VAL A 1 90 ? 3.160 -3.400 -7.689 1.00 96.31 90 VAL A C 1
ATOM 736 O O . VAL A 1 90 ? 2.766 -4.547 -7.881 1.00 96.31 90 VAL A O 1
ATOM 739 N N . LEU A 1 91 ? 2.716 -2.366 -8.405 1.00 95.19 91 LEU A N 1
ATOM 740 C CA . LEU A 1 91 ? 1.681 -2.454 -9.439 1.00 95.19 91 LEU A CA 1
ATOM 741 C C . LEU A 1 91 ? 2.290 -2.669 -10.838 1.00 95.19 91 LEU A C 1
ATOM 743 O O . LEU A 1 91 ? 1.935 -1.987 -11.795 1.00 95.19 91 LEU A O 1
ATOM 747 N N . ASP A 1 92 ? 3.233 -3.607 -10.962 1.00 92.69 92 ASP A N 1
ATOM 748 C CA . ASP A 1 92 ? 3.902 -3.968 -12.227 1.00 92.69 92 ASP A CA 1
ATOM 749 C C . ASP A 1 92 ? 3.397 -5.297 -12.825 1.00 92.69 92 ASP A C 1
ATOM 751 O O . ASP A 1 92 ? 3.998 -5.845 -13.748 1.00 92.69 92 ASP A O 1
ATOM 755 N N . GLY A 1 93 ? 2.289 -5.821 -12.290 1.00 93.38 93 GLY A N 1
ATOM 756 C CA . GLY A 1 93 ? 1.709 -7.113 -12.666 1.00 93.38 93 GLY A CA 1
ATOM 757 C C . GLY A 1 93 ? 2.272 -8.310 -11.893 1.00 93.38 93 GLY A C 1
ATOM 758 O O . GLY A 1 93 ? 1.810 -9.428 -12.102 1.00 93.38 93 GLY A O 1
ATOM 759 N N . SER A 1 94 ? 3.234 -8.104 -10.985 1.00 94.12 94 SER A N 1
ATOM 760 C CA . SER A 1 94 ? 3.738 -9.171 -10.105 1.00 94.12 94 SER A CA 1
ATOM 761 C C . SER A 1 94 ? 2.764 -9.574 -8.990 1.00 94.12 94 SER A C 1
ATOM 763 O O . SER A 1 94 ? 2.851 -10.698 -8.493 1.00 94.12 94 SER A O 1
ATOM 765 N N . VAL A 1 95 ? 1.827 -8.691 -8.627 1.00 96.25 95 VAL A N 1
ATOM 766 C CA . VAL A 1 95 ? 0.707 -8.977 -7.721 1.00 96.25 95 VAL A CA 1
ATOM 767 C C . VAL A 1 95 ? -0.579 -9.085 -8.536 1.00 96.25 95 VAL A C 1
ATOM 769 O O . VAL A 1 95 ? -0.876 -8.209 -9.349 1.00 96.25 95 VAL A O 1
ATOM 772 N N . HIS A 1 96 ? -1.354 -10.147 -8.311 1.00 95.06 96 HIS A N 1
ATOM 773 C CA . HIS A 1 96 ? -2.662 -10.301 -8.946 1.00 95.06 96 HIS A CA 1
ATOM 774 C C . HIS A 1 96 ? -3.637 -9.214 -8.477 1.00 95.06 96 HIS A C 1
ATOM 776 O O . HIS A 1 96 ? -3.658 -8.846 -7.306 1.00 95.06 96 HIS A O 1
ATOM 782 N N . GLU A 1 97 ? -4.490 -8.747 -9.386 1.00 92.69 97 GLU A N 1
ATOM 783 C CA . GLU A 1 97 ? -5.477 -7.697 -9.115 1.00 92.69 97 GLU A CA 1
ATOM 784 C C . GLU A 1 97 ? -6.402 -8.035 -7.931 1.00 92.69 97 GLU A C 1
ATOM 786 O O . GLU A 1 97 ? -6.586 -7.208 -7.039 1.00 92.69 97 GLU A O 1
ATOM 791 N N . ASP A 1 98 ? -6.892 -9.275 -7.850 1.00 94.38 98 ASP A N 1
ATOM 792 C CA . ASP A 1 98 ? -7.722 -9.735 -6.727 1.00 94.38 98 ASP A CA 1
ATOM 793 C C . ASP A 1 98 ? -7.002 -9.607 -5.378 1.00 94.38 98 ASP A C 1
ATOM 795 O O . ASP A 1 98 ? -7.602 -9.235 -4.371 1.00 94.38 98 ASP A O 1
ATOM 799 N N . GLU A 1 99 ? -5.696 -9.874 -5.357 1.00 95.25 99 GLU A N 1
ATOM 800 C CA . GLU A 1 99 ? -4.887 -9.742 -4.151 1.00 95.25 99 GLU A CA 1
ATOM 801 C C . GLU A 1 99 ? -4.659 -8.272 -3.783 1.00 95.25 99 GLU A C 1
ATOM 803 O O . GLU A 1 99 ? -4.685 -7.930 -2.601 1.00 95.25 99 GLU A O 1
ATOM 808 N N . ILE A 1 100 ? -4.468 -7.397 -4.777 1.00 95.88 100 ILE A N 1
ATOM 809 C CA . ILE A 1 100 ? -4.376 -5.948 -4.561 1.00 95.88 100 ILE A CA 1
ATOM 810 C C . ILE A 1 100 ? -5.651 -5.449 -3.873 1.00 95.88 100 ILE A C 1
ATOM 812 O O . ILE A 1 100 ? -5.573 -4.729 -2.875 1.00 95.88 100 ILE A O 1
ATOM 816 N N . PHE A 1 101 ? -6.821 -5.861 -4.363 1.00 94.94 101 PHE A N 1
ATOM 817 C CA . PHE A 1 101 ? -8.089 -5.498 -3.736 1.00 94.94 101 PHE A CA 1
ATOM 818 C C . PHE A 1 101 ? -8.242 -6.102 -2.338 1.00 94.94 101 PHE A C 1
ATOM 820 O O . PHE A 1 101 ? -8.640 -5.384 -1.424 1.00 94.94 101 PHE A O 1
ATOM 827 N N . GLU A 1 102 ? -7.854 -7.364 -2.129 1.00 95.75 102 GLU A N 1
ATOM 828 C CA . GLU A 1 102 ? -7.895 -8.010 -0.809 1.00 95.75 102 GLU A CA 1
ATOM 829 C C . GLU A 1 102 ? -7.081 -7.228 0.235 1.00 95.75 102 GLU A C 1
ATOM 831 O O . GLU A 1 102 ? -7.581 -6.924 1.320 1.00 95.75 102 GLU A O 1
ATOM 836 N N . VAL A 1 103 ? -5.838 -6.843 -0.083 1.00 96.88 103 VAL A N 1
ATOM 837 C CA . VAL A 1 103 ? -4.985 -6.129 0.882 1.00 96.88 103 VAL A CA 1
ATOM 838 C C . VAL A 1 103 ? -5.459 -4.697 1.146 1.00 96.88 103 VAL A C 1
ATOM 840 O O . VAL A 1 103 ? -5.278 -4.187 2.256 1.00 96.88 103 VAL A O 1
ATOM 843 N N . ILE A 1 104 ? -6.097 -4.050 0.166 1.00 96.56 104 ILE A N 1
ATOM 844 C CA . ILE A 1 104 ? -6.742 -2.743 0.354 1.00 96.56 104 ILE A CA 1
ATOM 845 C C . ILE A 1 104 ? -7.966 -2.883 1.264 1.00 96.56 104 ILE A C 1
ATOM 847 O O . ILE A 1 104 ? -8.104 -2.101 2.208 1.00 96.56 104 ILE A O 1
ATOM 851 N N . ASP A 1 105 ? -8.821 -3.877 1.019 1.00 95.38 105 ASP A N 1
ATOM 852 C CA . ASP A 1 105 ? -10.023 -4.151 1.813 1.00 95.38 105 ASP A CA 1
ATOM 853 C C . ASP A 1 105 ? -9.668 -4.464 3.269 1.00 95.38 105 ASP A C 1
ATOM 855 O O . ASP A 1 105 ? -10.263 -3.907 4.200 1.00 95.38 105 ASP A O 1
ATOM 859 N N . ASP A 1 106 ? -8.644 -5.290 3.476 1.00 95.56 106 ASP A N 1
ATOM 860 C CA . ASP A 1 106 ? -8.119 -5.618 4.797 1.00 95.56 106 ASP A CA 1
ATOM 861 C C . ASP A 1 106 ? -7.578 -4.381 5.521 1.00 95.56 106 ASP A C 1
ATOM 863 O O . ASP A 1 106 ? -7.879 -4.159 6.699 1.00 95.56 106 ASP A O 1
ATOM 867 N N . SER A 1 107 ? -6.807 -3.545 4.821 1.00 97.38 107 SER A N 1
ATOM 868 C CA . SER A 1 107 ? -6.278 -2.297 5.372 1.00 97.38 107 SER A CA 1
ATOM 869 C C . SER A 1 107 ? -7.394 -1.316 5.740 1.00 97.38 107 SER A C 1
ATOM 871 O O . SER A 1 107 ? -7.381 -0.713 6.822 1.00 97.38 107 SER A O 1
ATOM 873 N N . PHE A 1 108 ? -8.405 -1.184 4.876 1.00 94.94 108 PHE A N 1
ATOM 874 C CA . PHE A 1 108 ? -9.592 -0.372 5.122 1.00 94.94 108 PHE A CA 1
ATOM 875 C C . PHE A 1 108 ? -10.331 -0.859 6.372 1.00 94.94 108 PHE A C 1
ATOM 877 O O . PHE A 1 108 ? -10.609 -0.066 7.275 1.00 94.94 108 PHE A O 1
ATOM 884 N N . ALA A 1 109 ? -10.600 -2.162 6.473 1.00 94.19 109 ALA A N 1
ATOM 885 C CA . ALA A 1 109 ? -11.251 -2.762 7.634 1.00 94.19 109 ALA A CA 1
ATOM 886 C C . ALA A 1 109 ? -10.442 -2.553 8.926 1.00 94.19 109 ALA A C 1
ATOM 888 O O . ALA A 1 109 ? -11.011 -2.164 9.948 1.00 94.19 109 ALA A O 1
ATOM 889 N N . LEU A 1 110 ? -9.117 -2.728 8.872 1.00 95.38 110 LEU A N 1
ATOM 890 C CA . LEU A 1 110 ? -8.203 -2.561 10.009 1.00 95.38 110 LEU A CA 1
ATOM 891 C C . LEU A 1 110 ? -8.179 -1.129 10.566 1.00 95.38 110 LEU A C 1
ATOM 893 O O . LEU A 1 110 ? -7.820 -0.908 11.722 1.00 95.38 110 LEU A O 1
ATOM 897 N N . THR A 1 111 ? -8.548 -0.144 9.754 1.00 93.19 111 THR A N 1
ATOM 898 C CA . THR A 1 111 ? -8.462 1.284 10.091 1.00 93.19 111 THR A CA 1
ATOM 899 C C . THR A 1 111 ? -9.824 1.949 10.300 1.00 93.19 111 THR A C 1
ATOM 901 O O . THR A 1 111 ? -9.864 3.100 10.729 1.00 93.19 111 THR A O 1
ATOM 904 N N . LYS A 1 112 ? -10.930 1.228 10.060 1.00 87.44 112 LYS A N 1
ATOM 905 C CA . LYS A 1 112 ? -12.307 1.754 10.113 1.00 87.44 112 LYS A CA 1
ATOM 906 C C . LYS A 1 112 ? -12.818 2.060 11.526 1.00 87.44 112 LYS A C 1
ATOM 908 O O . LYS A 1 112 ? -13.674 2.922 11.680 1.00 87.44 112 LYS A O 1
ATOM 913 N N . GLN A 1 113 ? -12.342 1.337 12.540 1.00 65.81 113 GLN A N 1
ATOM 914 C CA . GLN A 1 113 ? -12.823 1.444 13.933 1.00 65.81 113 GLN A CA 1
ATOM 915 C C . GLN A 1 113 ? -11.699 1.611 14.963 1.00 65.81 113 GLN A C 1
ATOM 917 O O . GLN A 1 113 ? -11.950 1.538 16.164 1.00 65.81 113 GLN A O 1
ATOM 922 N N . ALA A 1 114 ? -10.460 1.784 14.505 1.00 54.44 114 ALA A N 1
ATOM 923 C CA . ALA A 1 114 ? -9.345 2.047 15.403 1.00 54.44 114 ALA A CA 1
ATOM 924 C C . ALA A 1 114 ? -9.458 3.449 15.990 1.00 54.44 114 ALA A C 1
ATOM 926 O O . ALA A 1 114 ? -9.966 4.353 15.285 1.00 54.44 114 ALA A O 1
#

pLDDT: mean 86.55, std 16.17, range [32.59, 98.25]

Secondary structure (DSSP, 8-state):
-----S--TT-TTS---TT-TT---EE-TTT--EEEEEEEEEGGGTSSS--SEEEEEEEE--HHHHHHHTTSTTEEE-SSS-TTTEEEEETTTTS-HHHHHHHHHHHHHHHS--

Radius of gyration: 13.87 Å; chains: 1; bounding box: 37×34×30 Å